Protein AF-A0A0X3NFC2-F1 (afdb_monomer)

Secondary structure (DSSP, 8-state):
--------------S--GGG--GGGT-TTTSTT---SHHHHHHHHHHHHHHHHHSS-TTTT-HHHHHHT--EE-TT--S-HHHHHHHHHHT-SSGGGSPPHHHHHHHHHHHTT----S--TT-PPPPPTTTSPPPEEHHHHHHH--

Mean predicted aligned error: 10.53 Å

Sequence (146 aa):
GPGNNVIFGSQSTPHTTLAYRAPEMVDLYTNGGQPIGPPVDIWALGCVVYGLCFFSLPFGANALAIQTGQFVIPDHSSYSPRLHKLIKFMLSVEALKRPDIFQVASLAFSLLGRPNPVLNVNASQLPSWQSLTEPLTESVLLRVTT

Structure (mmCIF, N/CA/C/O backbone):
data_AF-A0A0X3NFC2-F1
#
_entry.id   AF-A0A0X3NFC2-F1
#
loop_
_atom_site.group_PDB
_atom_site.id
_atom_site.type_symbol
_atom_site.label_atom_id
_atom_site.label_alt_id
_atom_site.label_comp_id
_atom_site.label_asym_id
_atom_site.label_entity_id
_atom_site.label_seq_id
_atom_site.pdbx_PDB_ins_code
_atom_site.Cartn_x
_atom_site.Cartn_y
_atom_site.Cartn_z
_atom_site.occupancy
_atom_site.B_iso_or_equiv
_atom_site.auth_seq_id
_atom_site.auth_comp_id
_atom_site.auth_asym_id
_atom_site.auth_atom_id
_atom_site.pdbx_PDB_model_num
ATOM 1 N N . GLY A 1 1 ? 26.927 -52.778 -2.602 1.00 34.78 1 GLY A N 1
ATOM 2 C CA . GLY A 1 1 ? 27.309 -51.423 -3.046 1.00 34.78 1 GLY A CA 1
ATOM 3 C C . GLY A 1 1 ? 26.095 -50.532 -2.910 1.00 34.78 1 GLY A C 1
ATOM 4 O O . GLY A 1 1 ? 25.036 -50.975 -3.339 1.00 34.78 1 GLY A O 1
ATOM 5 N N . PRO A 1 2 ? 26.181 -49.385 -2.225 1.00 37.03 2 PRO A N 1
ATOM 6 C CA . PRO A 1 2 ? 24.994 -48.658 -1.802 1.00 37.03 2 PRO A CA 1
ATOM 7 C C . PRO A 1 2 ? 24.483 -47.693 -2.880 1.00 37.03 2 PRO A C 1
ATOM 9 O O . PRO A 1 2 ? 25.269 -47.048 -3.560 1.00 37.03 2 PRO A O 1
ATOM 12 N N . GLY A 1 3 ? 23.154 -47.582 -2.947 1.00 43.00 3 GLY A N 1
ATOM 13 C CA . GLY A 1 3 ? 22.447 -46.305 -3.038 1.00 43.00 3 GLY A CA 1
ATOM 14 C C . GLY A 1 3 ? 22.418 -45.589 -4.386 1.00 43.00 3 GLY A C 1
ATOM 15 O O . GLY A 1 3 ? 23.301 -44.800 -4.685 1.00 43.00 3 GLY A O 1
ATOM 16 N N . ASN A 1 4 ? 21.305 -45.732 -5.108 1.00 39.84 4 ASN A N 1
ATOM 17 C CA . ASN A 1 4 ? 20.656 -44.567 -5.712 1.00 39.84 4 ASN A CA 1
ATOM 18 C C . ASN A 1 4 ? 19.155 -44.838 -5.892 1.00 39.84 4 ASN A C 1
ATOM 20 O O . ASN A 1 4 ? 18.649 -45.041 -6.992 1.00 39.84 4 ASN A O 1
ATOM 24 N N . ASN A 1 5 ? 18.434 -44.842 -4.766 1.00 36.47 5 ASN A N 1
ATOM 25 C CA . ASN A 1 5 ? 17.016 -44.506 -4.779 1.00 36.47 5 ASN A CA 1
ATOM 26 C C . ASN A 1 5 ? 16.928 -43.015 -5.099 1.00 36.47 5 ASN A C 1
ATOM 28 O O . ASN A 1 5 ? 17.031 -42.175 -4.206 1.00 36.47 5 ASN A O 1
ATOM 32 N N . VAL A 1 6 ? 16.750 -42.686 -6.377 1.00 42.88 6 VAL A N 1
ATOM 33 C CA . VAL A 1 6 ? 16.236 -41.374 -6.766 1.00 42.88 6 VAL A CA 1
ATOM 34 C C . VAL A 1 6 ? 14.770 -41.362 -6.346 1.00 42.88 6 VAL A C 1
ATOM 36 O O . VAL A 1 6 ? 13.871 -41.710 -7.107 1.00 42.88 6 VAL A O 1
ATOM 39 N N . ILE A 1 7 ? 14.534 -41.021 -5.078 1.00 43.47 7 ILE A N 1
ATOM 40 C CA . ILE A 1 7 ? 13.250 -40.489 -4.645 1.00 43.47 7 ILE A CA 1
ATOM 41 C C . ILE A 1 7 ? 13.099 -39.202 -5.454 1.00 43.47 7 ILE A C 1
ATOM 43 O O . ILE A 1 7 ? 13.754 -38.200 -5.162 1.00 43.47 7 ILE A O 1
ATOM 47 N N . PHE A 1 8 ? 12.282 -39.233 -6.507 1.00 40.81 8 PHE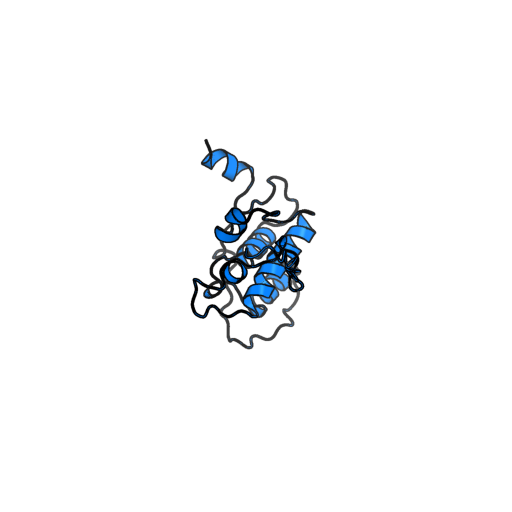 A N 1
ATOM 48 C CA . PHE A 1 8 ? 11.703 -38.015 -7.049 1.00 40.81 8 PHE A CA 1
ATOM 49 C C . PHE A 1 8 ? 10.893 -37.410 -5.910 1.00 40.81 8 PHE A C 1
ATOM 51 O O . PHE A 1 8 ? 9.751 -37.793 -5.669 1.00 40.81 8 PHE A O 1
ATOM 58 N N . GLY A 1 9 ? 11.534 -36.522 -5.151 1.00 35.09 9 GLY A N 1
ATOM 59 C CA . GLY A 1 9 ? 10.855 -35.647 -4.226 1.00 35.09 9 GLY A CA 1
ATOM 60 C C . GLY A 1 9 ? 9.874 -34.846 -5.057 1.00 35.09 9 GLY A C 1
ATOM 61 O O . GLY A 1 9 ? 10.249 -33.873 -5.708 1.00 35.09 9 GLY A O 1
ATOM 62 N N . SER A 1 10 ? 8.622 -35.288 -5.062 1.00 41.66 10 SER A N 1
ATOM 63 C CA . SER A 1 10 ? 7.477 -34.440 -5.313 1.00 41.66 10 SER A CA 1
ATOM 64 C C . SER A 1 10 ? 7.578 -33.289 -4.315 1.00 41.66 10 SER A C 1
ATOM 66 O O . SER A 1 10 ? 7.078 -33.385 -3.196 1.00 41.66 10 SER A O 1
ATOM 68 N N . GLN A 1 11 ? 8.291 -32.225 -4.688 1.00 41.00 11 GLN A N 1
ATOM 69 C CA . GLN A 1 11 ? 8.198 -30.934 -4.026 1.00 41.00 11 GLN A CA 1
ATOM 70 C C . GLN A 1 11 ? 6.793 -30.437 -4.346 1.00 41.00 11 GLN A C 1
ATOM 72 O O . GLN A 1 11 ? 6.552 -29.735 -5.325 1.00 41.00 11 GLN A O 1
ATOM 77 N N . SER A 1 12 ? 5.844 -30.914 -3.549 1.00 39.38 12 SER A N 1
ATOM 78 C CA . SER A 1 12 ? 4.515 -30.366 -3.402 1.00 39.38 12 SER A CA 1
ATOM 79 C C . SER A 1 12 ? 4.693 -28.894 -3.060 1.00 39.38 12 SER A C 1
ATOM 81 O O . SER A 1 12 ? 4.890 -28.553 -1.898 1.00 39.38 12 SER A O 1
ATOM 83 N N . THR A 1 13 ? 4.705 -28.017 -4.063 1.00 46.25 13 THR A N 1
ATOM 84 C CA . THR A 1 13 ? 4.655 -26.577 -3.832 1.00 46.25 13 THR A CA 1
ATOM 85 C C . THR A 1 13 ? 3.302 -26.304 -3.182 1.00 46.25 13 THR A C 1
ATOM 87 O O . THR A 1 13 ? 2.281 -26.485 -3.855 1.00 46.25 13 THR A O 1
ATOM 90 N N . PRO A 1 14 ? 3.233 -25.924 -1.896 1.00 44.25 14 PRO A N 1
ATOM 91 C CA . PRO A 1 14 ? 1.950 -25.712 -1.259 1.00 44.25 14 PR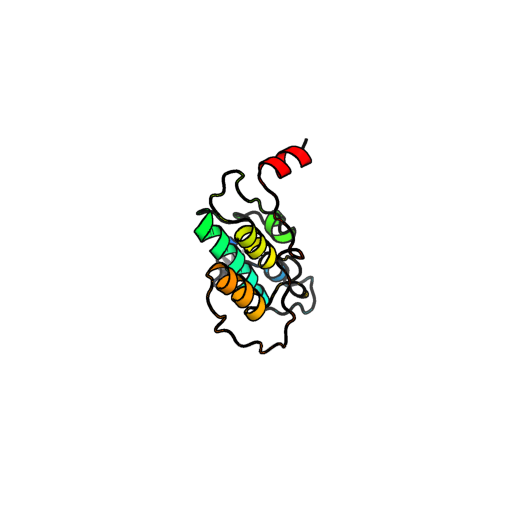O A CA 1
ATOM 92 C C . PRO A 1 14 ? 1.360 -24.413 -1.824 1.00 44.25 14 PRO A C 1
ATOM 94 O O . PRO A 1 14 ? 1.825 -23.314 -1.531 1.00 44.25 14 PRO A O 1
ATOM 97 N N . HIS A 1 15 ? 0.393 -24.573 -2.727 1.00 45.22 15 HIS A N 1
ATOM 98 C CA . HIS A 1 15 ? -0.753 -23.696 -2.999 1.00 45.22 15 HIS A CA 1
ATOM 99 C C . HIS A 1 15 ? -0.553 -22.170 -3.143 1.00 45.22 15 HIS A C 1
ATOM 101 O O . HIS A 1 15 ? -1.522 -21.432 -2.999 1.00 45.22 15 HIS A O 1
ATOM 107 N N . THR A 1 16 ? 0.634 -21.653 -3.472 1.00 41.44 16 THR A N 1
ATOM 108 C CA . THR A 1 16 ? 0.831 -20.202 -3.676 1.00 41.44 16 THR A CA 1
ATOM 109 C C . THR A 1 16 ? 1.699 -19.897 -4.893 1.00 41.44 16 THR A C 1
ATOM 111 O O . THR A 1 16 ? 2.810 -20.413 -5.028 1.00 41.44 16 THR A O 1
ATOM 114 N N . THR A 1 17 ? 1.204 -19.033 -5.782 1.00 53.44 17 THR A N 1
ATOM 115 C CA . THR A 1 17 ? 1.963 -18.504 -6.922 1.00 53.44 17 THR A CA 1
ATOM 116 C C . THR A 1 17 ? 3.091 -17.613 -6.398 1.00 53.44 17 THR A C 1
ATOM 118 O O . THR A 1 17 ? 2.830 -16.623 -5.716 1.00 53.44 17 THR A O 1
ATOM 121 N N . LEU A 1 18 ? 4.344 -17.962 -6.718 1.00 55.38 18 LEU A N 1
ATOM 122 C CA . LEU A 1 18 ? 5.576 -17.355 -6.182 1.00 55.38 18 LEU A CA 1
ATOM 123 C C . LEU A 1 18 ? 5.573 -15.811 -6.195 1.00 55.38 18 LEU A C 1
ATOM 125 O O . LEU A 1 18 ? 6.072 -15.187 -5.264 1.00 55.38 18 LEU A O 1
ATOM 129 N N . ALA A 1 19 ? 4.948 -15.210 -7.211 1.00 53.59 19 ALA A N 1
ATOM 130 C CA . ALA A 1 19 ? 4.858 -13.766 -7.427 1.00 53.59 19 ALA A CA 1
ATOM 131 C C . ALA A 1 19 ? 4.102 -12.966 -6.346 1.00 53.59 19 ALA A C 1
ATOM 133 O O . ALA A 1 19 ? 4.243 -11.747 -6.286 1.00 53.59 19 ALA A O 1
ATOM 134 N N . TYR A 1 20 ? 3.298 -13.620 -5.503 1.00 56.94 20 TYR A N 1
ATOM 135 C CA . TYR A 1 20 ? 2.508 -12.949 -4.460 1.00 56.94 20 TYR A CA 1
ATOM 136 C C . TYR A 1 20 ? 3.084 -13.137 -3.060 1.00 56.94 20 TYR A C 1
ATOM 138 O O . TYR A 1 20 ? 2.480 -12.687 -2.086 1.00 56.94 20 TYR A O 1
ATOM 146 N N . ARG A 1 21 ? 4.231 -13.816 -2.925 1.00 67.38 21 ARG A N 1
ATOM 147 C CA . ARG A 1 21 ? 4.781 -14.072 -1.600 1.00 67.38 21 ARG A CA 1
ATOM 148 C C . ARG A 1 21 ? 5.347 -12.793 -0.998 1.00 67.38 21 ARG A C 1
ATOM 150 O O . ARG A 1 21 ? 6.227 -12.160 -1.575 1.00 67.38 21 ARG A O 1
ATOM 157 N N . ALA A 1 22 ? 4.839 -12.444 0.176 1.00 59.94 22 ALA A N 1
ATOM 158 C CA . ALA A 1 22 ? 5.426 -11.422 1.019 1.00 59.94 22 ALA A CA 1
ATOM 159 C C . ALA A 1 22 ? 6.863 -11.820 1.435 1.00 59.94 22 ALA A C 1
ATOM 161 O O . ALA A 1 22 ? 7.151 -13.021 1.529 1.00 59.94 22 ALA A O 1
ATOM 162 N N . PRO A 1 23 ? 7.757 -10.847 1.692 1.00 63.22 23 PRO A N 1
ATOM 163 C CA . PRO A 1 23 ? 9.166 -11.095 2.019 1.00 63.22 23 PRO A CA 1
ATOM 164 C C . PRO A 1 23 ? 9.368 -12.080 3.178 1.00 63.22 23 PRO A C 1
ATOM 166 O O . PRO A 1 23 ? 10.240 -12.945 3.121 1.00 63.22 23 PRO A O 1
ATOM 169 N N . GLU A 1 24 ? 8.507 -12.012 4.194 1.00 65.06 24 GLU A N 1
ATOM 170 C CA . GLU A 1 24 ? 8.528 -12.884 5.369 1.00 65.06 24 GLU A CA 1
ATOM 171 C C . GLU A 1 24 ? 8.180 -14.357 5.073 1.00 65.06 24 GLU A C 1
ATOM 173 O O . GLU A 1 24 ? 8.530 -15.237 5.852 1.00 65.06 24 GLU A O 1
ATOM 178 N N . MET A 1 25 ? 7.539 -14.659 3.937 1.00 55.22 25 MET A N 1
ATOM 179 C CA . MET A 1 25 ? 7.231 -16.037 3.519 1.00 55.22 25 MET A CA 1
ATOM 180 C C . MET A 1 25 ? 8.348 -16.691 2.694 1.00 55.22 25 MET A C 1
ATOM 182 O O . MET A 1 25 ? 8.250 -17.873 2.356 1.00 55.22 25 MET A O 1
ATOM 186 N N . VAL A 1 26 ? 9.388 -15.937 2.328 1.00 53.78 26 VAL A N 1
ATOM 187 C CA . VAL A 1 26 ? 10.552 -16.450 1.586 1.00 53.78 26 VAL A CA 1
ATOM 188 C C . VAL A 1 26 ? 11.630 -16.975 2.543 1.00 53.78 26 VAL A C 1
ATOM 190 O O . VAL A 1 26 ? 12.443 -17.804 2.143 1.00 53.78 26 VAL A O 1
ATOM 193 N N . ASP A 1 27 ? 11.591 -16.580 3.820 1.00 50.75 27 ASP A N 1
ATOM 194 C CA . ASP A 1 27 ? 12.592 -16.945 4.822 1.00 50.75 27 ASP A CA 1
ATOM 195 C C . ASP A 1 27 ? 11.953 -17.450 6.128 1.00 50.75 27 ASP A C 1
ATOM 197 O O . ASP A 1 27 ? 11.856 -16.748 7.134 1.00 50.75 27 ASP A O 1
ATOM 201 N N . LEU A 1 28 ? 11.488 -18.702 6.087 1.00 48.47 28 LEU A N 1
ATOM 202 C CA . LEU A 1 28 ? 10.821 -19.374 7.210 1.00 48.47 28 LEU A CA 1
ATOM 203 C C . LEU A 1 28 ? 11.782 -19.789 8.342 1.00 48.47 28 LEU A C 1
ATOM 205 O O . LEU A 1 28 ? 11.314 -20.159 9.416 1.00 48.47 28 LEU A O 1
ATOM 209 N N . TYR A 1 29 ? 13.102 -19.755 8.117 1.00 45.19 29 TYR A N 1
ATOM 210 C CA . TYR A 1 29 ? 14.097 -20.285 9.060 1.00 45.19 29 TYR A CA 1
ATOM 211 C C . TYR A 1 29 ? 14.902 -19.207 9.796 1.00 45.19 29 TYR A C 1
ATOM 213 O O . TYR A 1 29 ? 15.415 -19.490 10.877 1.00 45.19 29 TYR A O 1
ATOM 221 N N . THR A 1 30 ? 14.982 -17.978 9.275 1.00 50.66 30 THR A N 1
ATOM 222 C CA . THR A 1 30 ? 15.887 -16.953 9.833 1.00 50.66 30 THR A CA 1
ATOM 223 C C . THR A 1 30 ? 15.184 -15.923 10.734 1.00 50.66 30 THR A C 1
ATOM 225 O O . THR A 1 30 ? 15.829 -15.327 11.592 1.00 50.66 30 THR A O 1
ATOM 228 N N . ASN A 1 31 ? 13.859 -15.741 10.632 1.00 46.19 31 ASN A N 1
ATOM 229 C CA . ASN A 1 31 ? 13.149 -14.631 11.294 1.00 46.19 31 ASN A CA 1
ATOM 230 C C . ASN A 1 31 ? 12.131 -15.088 12.351 1.00 46.19 31 ASN A C 1
ATOM 232 O O . ASN A 1 31 ? 10.920 -14.977 12.153 1.00 46.19 31 ASN A O 1
ATOM 236 N N . GLY A 1 32 ? 12.628 -15.588 13.487 1.00 42.88 32 GLY A N 1
ATOM 237 C CA . GLY A 1 32 ? 11.842 -16.080 14.626 1.00 42.88 32 GLY A CA 1
ATOM 238 C C . GLY A 1 32 ? 10.631 -15.218 15.023 1.00 42.88 32 GLY A C 1
ATOM 239 O O . GLY A 1 32 ? 10.752 -14.297 15.826 1.00 42.88 32 GLY A O 1
ATOM 240 N N . GLY A 1 33 ? 9.444 -15.577 14.521 1.00 46.62 33 GLY A N 1
ATOM 241 C CA . GLY A 1 33 ? 8.159 -15.108 15.048 1.00 46.62 33 GLY A CA 1
ATOM 242 C C . GLY A 1 33 ? 7.487 -13.927 14.338 1.00 46.62 33 GLY A C 1
ATOM 243 O O . GLY A 1 33 ? 6.593 -13.329 14.933 1.00 46.62 33 GLY A O 1
ATOM 244 N N . GLN A 1 34 ? 7.843 -13.576 13.094 1.00 51.59 34 GLN A N 1
ATOM 245 C CA . GLN A 1 34 ? 6.991 -12.655 12.321 1.00 51.59 34 GLN A CA 1
ATOM 246 C C . GLN A 1 34 ? 5.622 -13.317 12.053 1.00 51.59 34 GLN A C 1
ATOM 248 O O . GLN A 1 34 ? 5.588 -14.473 11.622 1.00 51.59 34 GLN A O 1
ATOM 253 N N . PRO A 1 35 ? 4.488 -12.642 12.326 1.00 47.66 35 PRO A N 1
ATOM 254 C CA . PRO A 1 35 ? 3.173 -13.257 12.199 1.00 47.66 35 PRO A CA 1
ATOM 255 C C . PRO A 1 35 ? 2.861 -13.569 10.731 1.00 47.66 35 PRO A C 1
ATOM 257 O O . PRO A 1 35 ? 2.585 -12.676 9.932 1.00 47.66 35 PRO A O 1
ATOM 260 N N . ILE A 1 36 ? 2.862 -14.857 10.388 1.00 55.62 36 ILE A N 1
ATOM 261 C CA . ILE A 1 36 ? 2.238 -15.374 9.167 1.00 55.62 36 ILE A CA 1
ATOM 262 C C . ILE A 1 36 ? 0.726 -15.164 9.351 1.00 55.62 36 ILE A C 1
ATOM 264 O O . ILE A 1 36 ? 0.112 -15.816 10.194 1.00 55.62 36 ILE A O 1
ATOM 268 N N . GLY A 1 37 ? 0.134 -14.189 8.656 1.00 69.88 37 GLY A N 1
ATOM 269 C CA . GLY A 1 37 ? -1.239 -13.753 8.932 1.00 69.88 37 GLY A CA 1
ATOM 270 C C . GLY A 1 37 ? -1.672 -12.519 8.127 1.00 69.88 37 GLY A C 1
ATOM 271 O O . GLY A 1 37 ? -1.154 -12.309 7.032 1.00 69.88 37 GLY A O 1
ATOM 272 N N . PRO A 1 38 ? -2.569 -11.664 8.659 1.00 79.31 38 PRO A N 1
ATOM 273 C CA . PRO A 1 38 ? -3.171 -10.539 7.929 1.00 79.31 38 PRO A CA 1
ATOM 274 C C . PRO A 1 38 ? -2.207 -9.601 7.173 1.00 79.31 38 PRO A C 1
ATOM 276 O O . PRO A 1 38 ? -2.580 -9.134 6.097 1.00 79.31 38 PRO A O 1
ATOM 279 N N . PRO A 1 39 ? -0.970 -9.322 7.644 1.00 86.00 39 PRO A N 1
ATOM 280 C CA . PRO A 1 39 ? -0.027 -8.505 6.881 1.00 86.00 39 PRO A CA 1
ATOM 281 C C . PRO A 1 39 ? 0.315 -9.098 5.509 1.00 86.00 39 PRO A C 1
ATOM 283 O O . PRO A 1 39 ? 0.489 -8.349 4.547 1.00 86.00 39 PRO A O 1
ATOM 286 N N . VAL A 1 40 ? 0.396 -10.425 5.379 1.00 88.19 40 VAL A N 1
ATOM 287 C CA . VAL A 1 40 ? 0.676 -11.096 4.099 1.00 88.19 40 VAL A CA 1
ATOM 288 C C . VAL A 1 40 ? -0.402 -10.767 3.066 1.00 88.19 40 VAL A C 1
ATOM 290 O O . VAL A 1 40 ? -0.082 -10.434 1.923 1.00 88.19 40 VAL A O 1
ATOM 293 N N . ASP A 1 41 ? -1.669 -10.791 3.479 1.00 91.06 41 ASP A N 1
ATOM 294 C CA . ASP A 1 41 ? -2.798 -10.477 2.603 1.00 91.06 41 ASP A CA 1
ATOM 295 C C . ASP A 1 41 ? -2.762 -9.017 2.145 1.00 91.06 41 ASP A C 1
ATOM 297 O O . ASP A 1 41 ? -3.091 -8.717 0.999 1.00 91.06 41 ASP A O 1
ATOM 301 N N . ILE A 1 42 ? -2.291 -8.103 3.000 1.00 95.94 42 ILE A N 1
ATOM 302 C CA . ILE A 1 42 ? -2.109 -6.691 2.641 1.00 95.94 42 ILE A CA 1
ATOM 303 C C . ILE A 1 42 ? -1.030 -6.524 1.567 1.00 95.94 42 ILE A C 1
ATOM 305 O O . ILE A 1 42 ? -1.215 -5.751 0.627 1.00 95.94 42 ILE A O 1
ATOM 309 N N . TRP A 1 43 ? 0.072 -7.273 1.653 1.00 94.50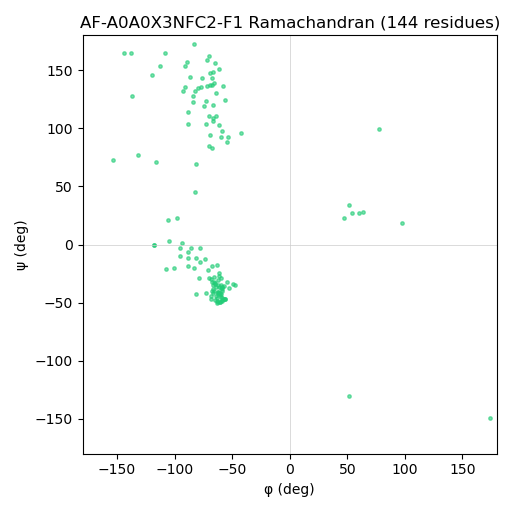 43 TRP A N 1
ATOM 310 C CA . TRP A 1 43 ? 1.090 -7.271 0.599 1.00 94.50 43 TRP A CA 1
ATOM 311 C C . TRP A 1 43 ? 0.523 -7.792 -0.722 1.00 94.50 43 TRP A C 1
ATOM 313 O O . TRP A 1 43 ? 0.661 -7.144 -1.762 1.00 94.50 43 TRP A O 1
ATOM 323 N N . ALA A 1 44 ? -0.171 -8.933 -0.678 1.00 93.38 44 ALA A N 1
ATOM 324 C CA . ALA A 1 44 ? -0.816 -9.505 -1.853 1.00 93.38 44 ALA A CA 1
ATOM 325 C C . ALA A 1 44 ? -1.846 -8.539 -2.462 1.00 93.38 44 ALA A C 1
ATOM 327 O O . ALA A 1 44 ? -1.879 -8.373 -3.681 1.00 93.38 44 ALA A O 1
ATOM 328 N N . LEU A 1 45 ? -2.625 -7.837 -1.633 1.00 96.12 45 LEU A N 1
ATOM 329 C CA . LEU A 1 45 ? -3.554 -6.794 -2.066 1.00 96.12 45 LEU A CA 1
ATOM 330 C C . LEU A 1 45 ? -2.824 -5.641 -2.766 1.00 96.12 45 LEU A C 1
ATOM 332 O O . LEU A 1 45 ? -3.277 -5.187 -3.815 1.00 96.12 45 LEU A O 1
ATOM 336 N N . GLY A 1 46 ? -1.667 -5.215 -2.251 1.00 97.06 46 GLY A N 1
ATOM 337 C CA . GLY A 1 46 ? -0.793 -4.250 -2.920 1.00 97.06 46 GLY A CA 1
ATOM 338 C C . GLY A 1 46 ? -0.383 -4.701 -4.323 1.00 97.06 46 GLY A C 1
ATOM 339 O O . GLY A 1 46 ? -0.521 -3.938 -5.282 1.00 97.06 46 GLY A O 1
ATOM 340 N N . CYS A 1 47 ? 0.035 -5.963 -4.466 1.00 95.69 47 CYS A N 1
ATOM 341 C CA . CYS A 1 47 ? 0.357 -6.557 -5.764 1.00 95.69 47 CYS A CA 1
ATOM 342 C C . CYS A 1 47 ? -0.856 -6.614 -6.702 1.00 95.69 47 CYS A C 1
ATOM 344 O O . CYS A 1 47 ? -0.721 -6.322 -7.889 1.00 95.69 47 CYS A O 1
ATOM 346 N N . VAL A 1 48 ? -2.041 -6.960 -6.189 1.00 96.19 48 VAL A N 1
ATOM 347 C CA . VAL A 1 48 ? -3.282 -7.010 -6.977 1.00 96.19 48 VAL A CA 1
ATOM 348 C C . VAL A 1 48 ? -3.675 -5.622 -7.468 1.00 96.19 48 VAL A C 1
ATOM 350 O O . VAL A 1 48 ? -3.940 -5.460 -8.654 1.00 96.19 48 VAL A O 1
ATOM 353 N N . VAL A 1 49 ? -3.678 -4.606 -6.601 1.00 97.06 49 VAL A N 1
ATOM 354 C CA . VAL A 1 49 ? -4.027 -3.231 -6.995 1.00 97.06 49 VAL A CA 1
ATOM 355 C C . VAL A 1 49 ? -3.039 -2.696 -8.031 1.00 97.06 49 VAL A C 1
ATOM 357 O O . VAL A 1 49 ? -3.470 -2.096 -9.016 1.00 97.06 49 VAL A O 1
ATOM 360 N N . TYR A 1 50 ? -1.739 -2.961 -7.867 1.00 96.94 50 TYR A N 1
ATOM 361 C CA . TYR A 1 50 ? -0.745 -2.640 -8.894 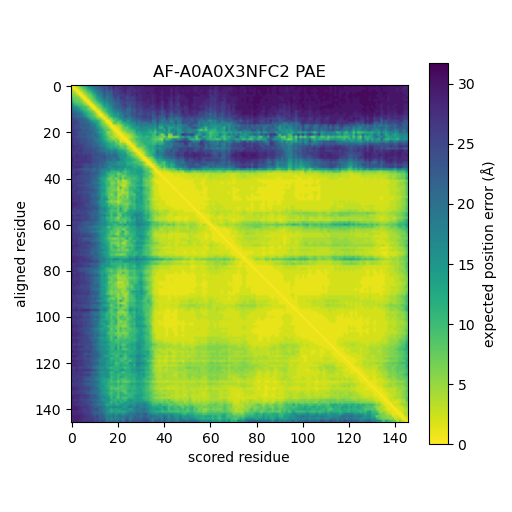1.00 96.94 50 TYR A CA 1
ATOM 362 C C . TYR A 1 50 ? -1.065 -3.349 -10.219 1.00 96.94 50 TYR A C 1
ATOM 364 O O . TYR A 1 50 ? -1.124 -2.700 -11.262 1.00 96.94 50 TYR A O 1
ATOM 372 N N . GLY A 1 51 ? -1.351 -4.654 -10.180 1.00 95.00 51 GLY A N 1
ATOM 373 C CA . GLY A 1 51 ? -1.700 -5.441 -11.364 1.00 95.00 51 GLY A CA 1
ATOM 374 C C . GLY A 1 51 ? -2.969 -4.969 -12.070 1.00 95.00 51 GLY A C 1
ATOM 375 O O . GLY A 1 51 ? -3.007 -4.951 -13.295 1.00 95.00 51 GLY A O 1
ATOM 376 N N . LEU A 1 52 ? -3.979 -4.510 -11.330 1.00 96.19 52 LEU A N 1
ATOM 377 C CA . LEU A 1 52 ? -5.187 -3.913 -11.907 1.00 96.19 52 LEU A CA 1
ATOM 378 C C . LEU A 1 52 ? -4.914 -2.564 -12.585 1.00 96.19 52 LEU A C 1
ATOM 380 O O . LEU A 1 52 ? -5.617 -2.206 -13.525 1.00 96.19 52 LEU A O 1
ATOM 384 N N . CYS A 1 53 ? -3.916 -1.813 -12.111 1.00 95.31 53 CYS A N 1
ATOM 385 C CA . CYS A 1 53 ? -3.547 -0.528 -12.700 1.00 95.31 53 CYS A CA 1
ATOM 386 C C . CYS A 1 53 ? -2.652 -0.694 -13.935 1.00 95.31 53 CYS A C 1
ATOM 388 O O . CYS A 1 53 ? -2.825 -0.001 -14.933 1.00 95.31 53 CYS A O 1
ATOM 390 N N . PHE A 1 54 ? -1.671 -1.592 -13.864 1.00 94.50 54 PHE A N 1
ATOM 391 C CA . PHE A 1 54 ? -0.561 -1.636 -14.820 1.00 94.50 54 PHE A CA 1
ATOM 392 C C . PHE A 1 54 ? -0.476 -2.935 -15.621 1.00 94.50 54 PHE A C 1
ATOM 394 O O . PHE A 1 54 ? 0.415 -3.071 -16.454 1.00 94.50 54 PHE A O 1
ATOM 401 N N . PHE A 1 55 ? -1.389 -3.884 -15.387 1.00 92.00 55 PHE A N 1
ATOM 402 C CA . PHE A 1 55 ? -1.433 -5.193 -16.053 1.00 92.00 55 PHE A CA 1
ATOM 403 C C . PHE A 1 55 ? -0.110 -5.973 -15.952 1.00 92.00 55 PHE A C 1
ATOM 405 O O . PHE A 1 55 ? 0.213 -6.808 -16.795 1.00 92.00 55 PHE A O 1
ATOM 412 N N . SER A 1 56 ? 0.657 -5.709 -14.894 1.00 89.56 56 SER A N 1
ATOM 413 C CA . SER A 1 56 ? 1.960 -6.304 -14.617 1.00 89.56 56 SER A CA 1
ATOM 414 C C . SER A 1 56 ? 2.134 -6.531 -13.114 1.00 89.56 56 SER A C 1
ATOM 416 O O . SER A 1 56 ? 1.364 -6.031 -12.295 1.00 89.56 56 SER A O 1
ATOM 418 N N . LEU A 1 57 ? 3.125 -7.334 -12.732 1.00 89.44 57 LEU A N 1
ATOM 419 C CA . LEU A 1 57 ? 3.453 -7.564 -11.326 1.00 89.44 57 LEU A CA 1
ATOM 420 C C . LEU A 1 57 ? 4.507 -6.547 -10.876 1.00 89.44 57 LEU A C 1
ATOM 422 O O . LEU A 1 57 ? 5.512 -6.413 -11.576 1.00 89.44 57 LEU A O 1
ATOM 426 N N . PRO A 1 58 ? 4.362 -5.916 -9.695 1.00 90.62 58 PRO A N 1
ATOM 427 C CA . PRO A 1 58 ? 5.295 -4.879 -9.244 1.00 90.62 58 PRO A CA 1
ATOM 428 C C . PRO A 1 58 ? 6.741 -5.378 -9.114 1.00 90.62 58 PRO A C 1
ATOM 430 O O . PRO A 1 58 ? 7.674 -4.604 -9.300 1.00 90.62 58 PRO A O 1
ATOM 433 N N . PHE A 1 59 ? 6.930 -6.673 -8.832 1.00 90.75 59 PHE A N 1
ATOM 434 C CA . PHE A 1 59 ? 8.248 -7.292 -8.637 1.00 90.75 59 PHE A CA 1
ATOM 435 C C . PHE A 1 59 ? 8.575 -8.400 -9.654 1.00 90.75 59 PHE A C 1
ATOM 437 O O . PHE A 1 59 ? 9.639 -9.018 -9.579 1.00 90.75 59 PHE A O 1
ATOM 444 N N . GLY A 1 60 ? 7.668 -8.704 -10.593 1.00 84.81 60 GLY A N 1
ATOM 445 C CA . GLY A 1 60 ? 7.803 -9.871 -11.474 1.00 84.81 60 GLY A CA 1
ATOM 446 C C . GLY A 1 60 ? 8.068 -11.170 -10.692 1.00 84.81 60 GLY A C 1
ATOM 447 O O . GLY A 1 60 ? 7.380 -11.467 -9.718 1.00 84.81 60 GLY A O 1
ATOM 448 N N . ALA A 1 61 ? 9.086 -11.930 -11.110 1.00 78.00 61 ALA A N 1
ATOM 449 C CA . ALA A 1 61 ? 9.610 -13.100 -10.391 1.00 78.00 61 ALA A CA 1
ATOM 450 C C . ALA A 1 61 ? 10.969 -12.821 -9.706 1.00 78.00 61 ALA A C 1
ATOM 452 O O . ALA A 1 61 ? 11.741 -13.744 -9.446 1.00 78.00 61 ALA A O 1
ATOM 453 N N . ASN A 1 62 ? 11.297 -11.548 -9.448 1.00 83.50 62 ASN A N 1
ATOM 454 C CA . ASN A 1 62 ? 12.587 -11.142 -8.895 1.00 83.50 62 ASN A CA 1
ATOM 455 C C . ASN A 1 62 ? 12.557 -11.152 -7.356 1.00 83.50 62 ASN A C 1
ATOM 457 O O . ASN A 1 62 ? 12.037 -10.234 -6.723 1.00 83.50 62 ASN A O 1
ATOM 461 N N . ALA A 1 63 ? 13.165 -12.177 -6.753 1.00 78.94 63 ALA A N 1
ATOM 462 C CA . ALA A 1 63 ? 13.225 -12.334 -5.299 1.00 78.94 63 ALA A CA 1
ATOM 463 C C . ALA A 1 63 ? 13.913 -11.157 -4.583 1.00 78.94 63 ALA A C 1
ATOM 465 O O . ALA A 1 63 ? 13.460 -10.753 -3.514 1.00 78.94 63 ALA A O 1
ATOM 466 N N . LEU A 1 64 ? 14.955 -10.566 -5.180 1.00 83.38 64 LEU A N 1
ATOM 467 C CA . LEU A 1 64 ? 15.653 -9.419 -4.594 1.00 83.38 64 LEU A CA 1
ATOM 468 C C . LEU A 1 64 ? 14.745 -8.184 -4.552 1.00 83.38 64 LEU A C 1
ATOM 470 O O . LEU A 1 64 ? 14.707 -7.492 -3.541 1.00 83.38 64 LEU A O 1
ATOM 474 N N . ALA A 1 65 ? 13.975 -7.936 -5.617 1.00 84.75 65 ALA A N 1
ATOM 475 C CA . ALA A 1 65 ? 13.024 -6.823 -5.671 1.00 84.75 65 ALA A CA 1
ATOM 476 C C . ALA A 1 65 ? 11.903 -6.965 -4.626 1.00 84.75 65 ALA A C 1
ATOM 478 O O . ALA A 1 65 ? 11.498 -5.977 -4.015 1.00 84.75 65 ALA A O 1
ATOM 479 N N . ILE A 1 66 ? 11.450 -8.199 -4.373 1.00 86.12 66 ILE A N 1
ATOM 480 C CA . ILE A 1 66 ? 10.502 -8.510 -3.292 1.00 86.12 66 ILE A CA 1
ATOM 481 C C . ILE A 1 66 ? 11.138 -8.195 -1.932 1.00 86.12 66 ILE A C 1
ATOM 483 O O . ILE A 1 66 ? 10.549 -7.462 -1.141 1.00 86.12 66 ILE A O 1
ATOM 487 N N . GLN A 1 67 ? 12.354 -8.690 -1.672 1.00 82.38 67 GLN A N 1
ATOM 488 C CA . GLN A 1 67 ? 13.054 -8.492 -0.396 1.00 82.38 67 GLN A CA 1
ATOM 489 C C . GLN A 1 67 ? 13.367 -7.021 -0.095 1.00 82.38 67 GLN A C 1
ATOM 491 O O . GLN A 1 67 ? 13.310 -6.611 1.061 1.00 82.38 67 GLN A O 1
ATOM 496 N N . THR A 1 68 ? 13.674 -6.215 -1.112 1.00 86.62 68 THR A N 1
ATOM 497 C CA . THR A 1 68 ? 13.936 -4.777 -0.947 1.00 86.62 68 THR A CA 1
ATOM 498 C C . THR A 1 68 ? 12.672 -3.919 -1.038 1.00 86.62 68 THR A C 1
ATOM 500 O O . THR A 1 68 ? 12.713 -2.728 -0.721 1.00 86.62 68 THR A O 1
ATOM 503 N N . GLY A 1 69 ? 11.541 -4.487 -1.476 1.00 88.12 69 GLY A N 1
ATOM 504 C CA . GLY A 1 69 ? 10.299 -3.754 -1.739 1.00 88.12 69 GLY A CA 1
ATOM 505 C C . GLY A 1 69 ? 10.452 -2.673 -2.810 1.00 88.12 69 GLY A C 1
ATOM 506 O O . GLY A 1 69 ? 9.744 -1.655 -2.781 1.00 88.12 69 GLY A O 1
ATOM 507 N N . GLN A 1 70 ? 11.401 -2.864 -3.728 1.00 88.69 70 GLN A N 1
ATOM 508 C CA . GLN A 1 70 ? 11.649 -1.956 -4.838 1.00 88.69 70 GLN A CA 1
ATOM 509 C C . GLN A 1 70 ? 10.778 -2.335 -6.033 1.00 88.69 70 GLN A C 1
ATOM 511 O O . GLN A 1 70 ? 10.948 -3.384 -6.644 1.00 88.69 70 GLN A O 1
ATOM 516 N N . PHE A 1 71 ? 9.856 -1.439 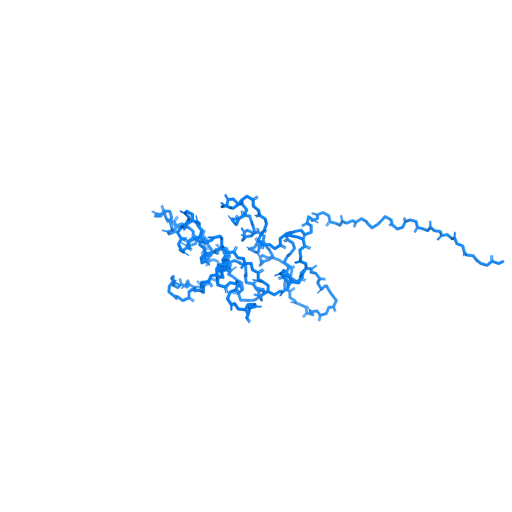-6.367 1.00 93.12 71 PHE A N 1
ATOM 517 C CA . PHE A 1 71 ? 9.053 -1.464 -7.583 1.00 93.12 71 PHE A CA 1
ATOM 518 C C . PHE A 1 71 ? 8.978 -0.042 -8.142 1.00 93.12 71 PHE A C 1
ATOM 520 O O . PHE A 1 71 ? 9.266 0.925 -7.428 1.00 93.12 71 PHE A O 1
ATOM 527 N N . VAL A 1 72 ? 8.563 0.080 -9.400 1.00 94.19 72 VAL A N 1
ATOM 528 C CA . VAL A 1 72 ? 8.422 1.368 -10.085 1.00 94.19 72 VAL A CA 1
ATOM 529 C C . VAL A 1 72 ? 6.989 1.610 -10.538 1.00 94.19 72 VAL A C 1
ATOM 531 O O . VAL A 1 72 ? 6.267 0.682 -10.911 1.00 94.19 72 VAL A O 1
ATOM 534 N N . ILE A 1 73 ? 6.579 2.873 -10.502 1.00 95.44 73 ILE A N 1
ATOM 535 C CA . ILE A 1 73 ? 5.384 3.368 -11.181 1.00 95.44 73 ILE A CA 1
ATOM 536 C C . ILE A 1 73 ? 5.797 3.881 -12.570 1.00 95.44 73 ILE A C 1
ATOM 538 O O . ILE A 1 73 ? 6.750 4.661 -12.648 1.00 95.44 73 ILE A O 1
ATOM 542 N N . PRO A 1 74 ? 5.092 3.496 -13.649 1.00 93.38 74 PRO A N 1
ATOM 543 C CA . PRO A 1 74 ? 5.350 4.037 -14.981 1.00 93.38 74 PRO A CA 1
ATOM 544 C C . PRO A 1 74 ? 5.208 5.562 -15.018 1.00 93.38 74 PRO A C 1
ATOM 546 O O . PRO A 1 74 ? 4.235 6.100 -14.480 1.00 93.38 74 PRO A O 1
ATOM 549 N N . ASP A 1 75 ? 6.128 6.265 -15.687 1.00 88.12 75 ASP A N 1
ATOM 550 C CA . ASP A 1 75 ? 6.149 7.742 -15.694 1.00 88.12 75 ASP A CA 1
ATOM 551 C C . ASP A 1 75 ? 4.874 8.356 -16.303 1.00 88.12 75 ASP A C 1
ATOM 553 O O . ASP A 1 75 ? 4.462 9.461 -15.952 1.00 88.12 75 ASP A O 1
ATOM 557 N N . HIS A 1 76 ? 4.215 7.621 -17.200 1.00 88.12 76 HIS A N 1
ATOM 558 C CA . HIS A 1 76 ? 2.989 8.037 -17.887 1.00 88.12 76 HIS A CA 1
ATOM 559 C C . HIS A 1 76 ? 1.721 7.476 -17.230 1.00 88.12 76 HIS A C 1
ATOM 561 O O . HIS A 1 76 ? 0.690 7.321 -17.887 1.00 88.12 76 HIS A O 1
ATOM 567 N N . SER A 1 77 ? 1.787 7.123 -15.942 1.00 93.56 77 SER A N 1
ATOM 568 C CA . SER A 1 77 ? 0.637 6.591 -15.218 1.00 93.56 77 SER A CA 1
ATOM 569 C C . SER A 1 77 ? -0.552 7.555 -15.271 1.00 93.56 77 SER A C 1
ATOM 571 O O . SER A 1 77 ? -0.461 8.703 -14.847 1.00 93.56 77 SER A O 1
ATOM 573 N N . SER A 1 78 ? -1.703 7.067 -15.740 1.00 94.50 78 SER A N 1
ATOM 574 C CA . SER A 1 78 ? -2.962 7.829 -15.737 1.00 94.50 78 SER A CA 1
ATOM 575 C C . SER A 1 78 ? -3.645 7.867 -14.362 1.00 94.50 78 SER A C 1
ATOM 577 O O . SER A 1 78 ? -4.697 8.484 -14.207 1.00 94.50 78 SER A O 1
ATOM 579 N N . TYR A 1 79 ? -3.078 7.185 -13.362 1.00 96.50 79 TYR A N 1
ATOM 580 C CA . TYR A 1 79 ? -3.64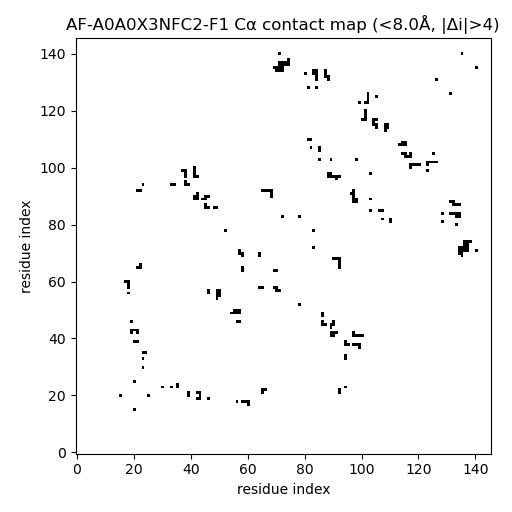2 7.093 -12.019 1.00 96.50 79 TYR A CA 1
ATOM 581 C C . TYR A 1 79 ? -3.127 8.205 -11.104 1.00 96.50 79 TYR A C 1
ATOM 583 O O . TYR A 1 79 ? -2.029 8.726 -11.275 1.00 96.50 79 TYR A O 1
ATOM 591 N N . SER A 1 80 ? -3.928 8.559 -10.096 1.00 96.00 80 SER A N 1
ATOM 592 C CA . SER A 1 80 ? -3.577 9.644 -9.175 1.00 96.00 80 SER A CA 1
ATOM 593 C C . SER A 1 80 ? -2.353 9.311 -8.301 1.00 96.00 80 SER A C 1
ATOM 595 O O . SER A 1 80 ? -2.229 8.164 -7.856 1.00 96.00 80 SER A O 1
ATOM 597 N N . PRO A 1 81 ? -1.541 10.316 -7.910 1.00 95.75 81 PRO A N 1
ATOM 598 C CA . PRO A 1 81 ? -0.428 10.120 -6.975 1.00 95.75 81 PRO A CA 1
ATOM 599 C C . PRO A 1 81 ? -0.855 9.477 -5.651 1.00 95.75 81 PRO A C 1
ATOM 601 O O . PRO A 1 81 ? -0.130 8.683 -5.059 1.00 95.75 81 PRO A O 1
ATOM 604 N N . ARG A 1 82 ? -2.079 9.758 -5.182 1.00 97.19 82 ARG A N 1
ATOM 605 C CA . ARG A 1 82 ? -2.602 9.134 -3.960 1.00 97.19 82 ARG A CA 1
ATOM 606 C C . ARG A 1 82 ? -2.836 7.629 -4.121 1.00 97.19 82 ARG A C 1
ATOM 608 O O . ARG A 1 82 ? -2.604 6.888 -3.171 1.00 97.19 82 ARG A O 1
ATOM 615 N N . LEU A 1 83 ? -3.246 7.158 -5.303 1.00 97.69 83 LEU A N 1
ATOM 616 C CA . LEU A 1 83 ? -3.347 5.718 -5.562 1.00 97.69 83 LEU A CA 1
ATOM 617 C C . LEU A 1 83 ? -1.959 5.068 -5.586 1.00 97.69 83 LEU A C 1
ATOM 619 O O . LEU A 1 83 ? -1.777 4.001 -5.007 1.00 97.69 83 LEU A O 1
ATOM 623 N N . HIS A 1 84 ? -0.964 5.735 -6.175 1.00 97.44 84 HIS A N 1
ATOM 624 C CA . HIS A 1 84 ? 0.425 5.262 -6.158 1.00 97.44 84 HIS A CA 1
ATOM 625 C C . HIS A 1 84 ? 0.966 5.131 -4.730 1.00 97.44 84 HIS A C 1
ATOM 627 O O . HIS A 1 84 ? 1.531 4.095 -4.375 1.00 97.44 84 HIS A O 1
ATOM 633 N N . LYS A 1 85 ? 0.714 6.132 -3.878 1.00 97.56 85 LYS A N 1
ATOM 634 C CA . LYS A 1 85 ? 1.032 6.078 -2.442 1.00 97.56 85 LYS A CA 1
ATOM 635 C C . LYS A 1 85 ? 0.333 4.937 -1.726 1.00 97.56 85 LYS A C 1
ATOM 637 O O . LYS A 1 85 ? 0.958 4.271 -0.911 1.00 97.56 85 LYS A O 1
ATOM 642 N N . LEU A 1 86 ? -0.945 4.699 -2.018 1.00 98.12 86 LEU A N 1
ATOM 643 C CA . LEU A 1 86 ? -1.698 3.605 -1.408 1.00 98.12 86 LEU A CA 1
ATOM 644 C C . LEU A 1 86 ? -1.094 2.238 -1.767 1.00 98.12 86 LEU A C 1
ATOM 646 O O . LEU A 1 86 ? -0.947 1.388 -0.892 1.00 98.12 86 LEU A O 1
ATOM 650 N N . ILE A 1 87 ? -0.675 2.050 -3.023 1.00 97.81 87 ILE A N 1
ATOM 651 C CA . ILE A 1 87 ? 0.057 0.848 -3.444 1.00 97.81 87 ILE A CA 1
ATOM 652 C C . ILE A 1 87 ? 1.368 0.721 -2.656 1.00 97.81 87 ILE A C 1
ATOM 654 O O . ILE A 1 87 ? 1.626 -0.327 -2.065 1.00 97.81 87 ILE A O 1
ATOM 658 N N . LYS A 1 88 ? 2.172 1.793 -2.580 1.00 97.00 88 LYS A N 1
ATOM 659 C CA . LYS A 1 88 ? 3.434 1.793 -1.818 1.00 97.00 88 LYS A CA 1
ATOM 660 C C . LYS A 1 88 ? 3.223 1.498 -0.334 1.00 97.00 88 LYS A C 1
ATOM 662 O O . LYS A 1 88 ? 4.032 0.797 0.263 1.00 97.00 88 LYS A O 1
ATOM 667 N N . PHE A 1 89 ? 2.137 2.005 0.240 1.00 97.06 89 PHE A N 1
ATOM 668 C CA . PHE A 1 89 ? 1.792 1.815 1.641 1.00 97.06 89 PHE A CA 1
ATOM 669 C C . PHE A 1 89 ? 1.523 0.339 1.960 1.00 97.06 89 PHE A C 1
ATOM 671 O O . PHE A 1 89 ? 2.071 -0.186 2.928 1.00 97.06 89 PHE A O 1
ATOM 678 N N . MET A 1 90 ? 0.769 -0.359 1.104 1.00 97.50 90 MET A N 1
ATOM 679 C CA . MET A 1 90 ? 0.546 -1.807 1.226 1.00 97.50 90 MET A CA 1
ATOM 680 C C . MET A 1 90 ? 1.824 -2.626 0.995 1.00 97.50 90 MET A C 1
ATOM 682 O O . MET A 1 90 ? 2.073 -3.598 1.706 1.00 97.50 90 MET A O 1
ATOM 686 N N . LEU A 1 91 ? 2.669 -2.207 0.047 1.00 95.81 91 LEU A N 1
ATOM 687 C CA . LEU A 1 91 ? 3.943 -2.852 -0.296 1.00 95.81 91 LEU A CA 1
ATOM 688 C C . LEU A 1 91 ? 5.094 -2.442 0.645 1.00 95.81 91 LEU A C 1
ATOM 690 O O . LEU A 1 91 ? 6.212 -2.145 0.214 1.00 95.81 91 LEU A O 1
ATOM 694 N N . SER A 1 92 ? 4.812 -2.430 1.949 1.00 93.75 92 SER A N 1
ATOM 695 C CA . SER A 1 92 ? 5.804 -2.223 3.007 1.00 93.75 92 SER A CA 1
ATOM 696 C C . SER A 1 92 ? 6.497 -3.545 3.349 1.00 93.75 92 SER A C 1
ATOM 698 O O . SER A 1 92 ? 5.833 -4.520 3.713 1.00 93.75 92 SER A O 1
ATOM 700 N N . VAL A 1 93 ? 7.830 -3.577 3.231 1.00 90.75 93 VAL A N 1
ATOM 701 C CA . VAL A 1 93 ? 8.650 -4.787 3.450 1.00 90.75 93 VAL A CA 1
ATOM 702 C C . VAL A 1 93 ? 8.517 -5.290 4.883 1.00 90.75 93 VAL A C 1
ATOM 704 O O . VAL A 1 93 ? 8.222 -6.459 5.104 1.00 90.75 93 VAL A O 1
ATOM 707 N N . GLU A 1 94 ? 8.683 -4.398 5.859 1.00 87.62 94 GLU A N 1
ATOM 708 C CA . GLU A 1 94 ? 8.553 -4.736 7.274 1.00 87.62 94 GLU A CA 1
ATOM 709 C C . GLU A 1 94 ? 7.086 -5.024 7.626 1.00 87.62 94 GLU A C 1
ATOM 711 O O . GLU A 1 94 ? 6.264 -4.107 7.669 1.00 87.62 94 GLU A O 1
ATOM 716 N N . ALA A 1 95 ? 6.758 -6.287 7.916 1.00 87.31 95 ALA A N 1
ATOM 717 C CA . ALA A 1 95 ? 5.386 -6.723 8.193 1.00 87.31 95 ALA A CA 1
ATOM 718 C C . ALA A 1 95 ? 4.734 -5.967 9.367 1.00 87.31 95 ALA A C 1
ATOM 720 O O . ALA A 1 95 ? 3.554 -5.641 9.299 1.00 87.31 95 ALA A O 1
ATOM 721 N N . LEU A 1 96 ? 5.505 -5.613 10.404 1.00 86.38 96 LEU A N 1
ATOM 722 C CA . LEU A 1 96 ? 5.016 -4.841 11.558 1.00 86.38 96 LEU A CA 1
ATOM 723 C C . LEU A 1 96 ? 4.704 -3.370 11.243 1.00 86.38 96 LEU A C 1
ATOM 725 O O . LEU A 1 96 ? 3.953 -2.736 11.978 1.00 86.38 96 LEU A O 1
ATOM 729 N N . LYS A 1 97 ? 5.294 -2.813 10.179 1.00 89.88 97 LYS A N 1
ATOM 730 C CA . LYS A 1 97 ? 5.011 -1.445 9.710 1.00 89.88 97 LYS A CA 1
ATOM 731 C C . LYS A 1 97 ? 3.958 -1.422 8.604 1.00 89.88 97 LYS A C 1
ATOM 733 O O . LYS A 1 97 ? 3.509 -0.345 8.214 1.00 89.88 97 LYS A O 1
ATOM 738 N N . ARG A 1 98 ? 3.599 -2.592 8.069 1.00 94.25 98 ARG A N 1
ATOM 739 C CA . ARG A 1 98 ? 2.604 -2.737 7.011 1.00 94.25 98 ARG A CA 1
ATOM 740 C C . ARG A 1 98 ? 1.226 -2.366 7.569 1.00 94.25 98 ARG A C 1
ATOM 742 O O . ARG A 1 98 ? 0.918 -2.745 8.699 1.00 94.25 98 ARG A O 1
ATOM 749 N N . PRO A 1 99 ? 0.403 -1.617 6.817 1.00 96.44 99 PRO A N 1
ATOM 750 C CA . PRO A 1 99 ? -0.905 -1.221 7.306 1.00 96.44 99 PRO A CA 1
ATOM 751 C C . PRO A 1 99 ? -1.822 -2.411 7.516 1.00 96.44 99 PRO A C 1
ATOM 753 O O . PRO A 1 99 ? -1.695 -3.431 6.842 1.00 96.44 99 PRO A O 1
ATOM 756 N N . ASP A 1 100 ? -2.803 -2.239 8.390 1.00 95.56 100 ASP A N 1
ATOM 757 C CA . ASP A 1 100 ? -3.918 -3.168 8.469 1.00 95.56 100 ASP A CA 1
ATOM 758 C C . ASP A 1 100 ? -5.009 -2.857 7.429 1.00 95.56 100 ASP A C 1
ATOM 760 O O . ASP A 1 100 ? -4.999 -1.837 6.727 1.00 95.56 100 ASP A O 1
ATOM 764 N N . ILE A 1 101 ? -5.991 -3.756 7.335 1.00 96.25 101 ILE A N 1
ATOM 765 C CA . ILE A 1 101 ? -7.099 -3.614 6.387 1.00 96.25 101 ILE A CA 1
ATOM 766 C C . ILE A 1 101 ? -7.950 -2.368 6.656 1.00 96.25 101 ILE A C 1
ATOM 768 O O . ILE A 1 101 ? -8.480 -1.782 5.714 1.00 96.25 101 ILE A O 1
ATOM 772 N N . PHE A 1 102 ? -8.069 -1.927 7.912 1.00 96.94 102 PHE A N 1
ATOM 773 C CA . PHE A 1 102 ? -8.843 -0.739 8.256 1.00 96.94 102 PHE A CA 1
ATOM 774 C C . PHE A 1 102 ? -8.178 0.533 7.715 1.00 96.94 102 PHE A C 1
ATOM 776 O O . PHE A 1 102 ? -8.857 1.378 7.121 1.00 96.94 102 PHE A O 1
ATOM 783 N N . GLN A 1 103 ? -6.859 0.662 7.867 1.00 97.56 103 GLN A N 1
ATOM 784 C CA . GLN A 1 103 ? -6.079 1.774 7.326 1.00 97.56 103 GLN A CA 1
ATOM 785 C C . GLN A 1 103 ? -6.126 1.790 5.793 1.00 97.56 103 GLN A C 1
ATOM 787 O O . GLN A 1 103 ? -6.389 2.839 5.200 1.00 97.56 103 GLN A O 1
ATOM 792 N N . VAL A 1 104 ? -5.939 0.630 5.148 1.00 97.88 104 VAL A N 1
ATOM 793 C CA . VAL A 1 104 ? -6.029 0.503 3.683 1.00 97.88 104 VAL A CA 1
ATOM 794 C C . VAL A 1 104 ? -7.421 0.884 3.184 1.00 97.88 104 VAL A C 1
ATOM 796 O O . VAL A 1 104 ? -7.539 1.717 2.284 1.00 97.88 104 VAL A O 1
ATOM 799 N N . ALA A 1 105 ? -8.478 0.329 3.782 1.00 97.56 105 ALA A N 1
ATOM 800 C CA . ALA A 1 105 ? -9.854 0.614 3.390 1.00 97.56 105 ALA A CA 1
ATOM 801 C C . ALA A 1 105 ? -10.206 2.092 3.603 1.00 97.56 105 ALA A C 1
ATOM 803 O O . ALA A 1 105 ? -10.781 2.715 2.715 1.00 97.56 105 ALA A O 1
ATOM 804 N N . SER A 1 106 ? -9.795 2.695 4.720 1.00 97.62 106 SER A N 1
ATOM 805 C CA . SER A 1 106 ? -10.034 4.120 4.983 1.00 97.62 106 SER A CA 1
ATOM 806 C C . SER A 1 106 ? -9.476 5.007 3.871 1.00 97.62 106 SER A C 1
ATOM 808 O O . SER A 1 106 ? -10.182 5.870 3.345 1.00 97.62 106 SER A O 1
ATOM 810 N N . LEU A 1 107 ? -8.232 4.759 3.456 1.00 97.81 107 LEU A N 1
ATOM 811 C CA . LEU A 1 107 ? -7.607 5.501 2.366 1.00 97.81 107 LEU A CA 1
ATOM 812 C C . LEU A 1 107 ? -8.272 5.195 1.018 1.00 97.81 107 LEU A C 1
ATOM 814 O O . LEU A 1 107 ? -8.628 6.128 0.300 1.00 97.81 107 LEU A O 1
ATOM 818 N N . ALA A 1 108 ? -8.511 3.922 0.694 1.00 97.44 108 ALA A N 1
ATOM 819 C CA . ALA A 1 108 ? -9.136 3.509 -0.562 1.00 97.44 108 ALA A CA 1
ATOM 820 C C . ALA A 1 108 ? -10.538 4.114 -0.749 1.00 97.44 108 ALA A C 1
ATOM 822 O O . ALA A 1 108 ? -10.828 4.711 -1.785 1.00 97.44 108 ALA A O 1
ATOM 823 N N . PHE A 1 109 ? -11.399 4.027 0.266 1.00 97.44 109 PHE A N 1
ATOM 824 C CA . PHE A 1 109 ? -12.747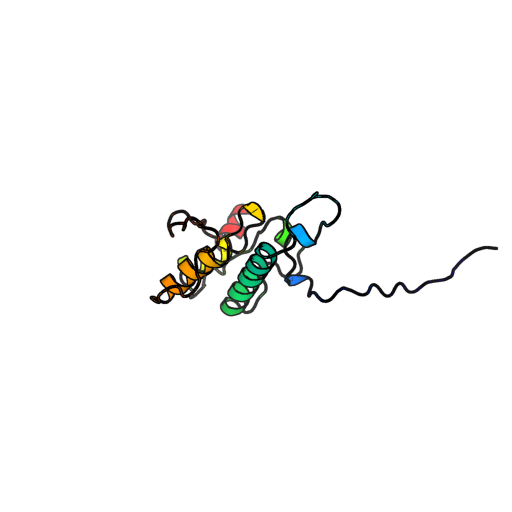 4.589 0.214 1.00 97.44 109 PHE A CA 1
ATOM 825 C C . PHE A 1 109 ? -12.726 6.122 0.163 1.00 97.44 109 PHE A C 1
ATOM 827 O O . PHE A 1 109 ? -13.540 6.712 -0.549 1.00 97.44 109 PHE A O 1
ATOM 834 N N . SER A 1 110 ? -11.742 6.773 0.800 1.00 96.75 110 SER A N 1
ATOM 835 C CA . SER A 1 110 ? -11.567 8.226 0.678 1.00 96.75 110 SER A CA 1
ATOM 836 C C . SER A 1 110 ? -11.207 8.672 -0.747 1.00 96.75 110 SER A C 1
ATOM 838 O O . SER A 1 110 ? -11.666 9.728 -1.178 1.00 96.75 110 SER A O 1
ATOM 840 N N . LEU A 1 111 ? -10.463 7.862 -1.517 1.00 95.81 111 LEU A N 1
ATOM 841 C CA . LEU A 1 111 ? -10.198 8.133 -2.940 1.00 95.81 111 LEU A CA 1
ATOM 842 C C . LEU A 1 111 ? -11.469 8.069 -3.787 1.00 95.81 111 LEU A C 1
ATOM 844 O O . LEU A 1 111 ? -11.592 8.797 -4.767 1.00 95.81 111 LEU A O 1
ATOM 848 N N . LEU A 1 112 ? -12.412 7.214 -3.394 1.00 95.00 112 LEU A N 1
ATOM 849 C CA . LEU A 1 112 ? -13.701 7.050 -4.059 1.00 95.00 112 LEU A CA 1
ATOM 850 C C . LEU A 1 112 ? -14.761 8.051 -3.571 1.00 95.00 112 LEU A C 1
ATOM 852 O O . LEU A 1 112 ? -15.884 8.022 -4.070 1.00 95.00 112 LEU A O 1
ATOM 856 N N . GLY A 1 113 ? -14.442 8.892 -2.580 1.00 95.88 113 GLY A N 1
ATOM 857 C CA . GLY A 1 113 ? -15.410 9.782 -1.932 1.00 95.88 113 GLY A CA 1
ATOM 858 C C . GLY A 1 113 ? -16.522 9.030 -1.191 1.00 95.88 113 GLY A C 1
ATOM 859 O O . GLY A 1 113 ? -17.640 9.529 -1.089 1.00 95.88 113 GLY A O 1
ATOM 860 N N . ARG A 1 114 ? -16.246 7.809 -0.716 1.00 96.19 114 ARG A N 1
ATOM 861 C CA . ARG A 1 114 ? -17.215 6.925 -0.052 1.00 96.19 114 ARG A CA 1
ATOM 862 C C . ARG A 1 114 ? -16.869 6.731 1.430 1.00 96.19 114 ARG A C 1
ATOM 864 O O . ARG A 1 114 ? -15.698 6.827 1.795 1.00 96.19 114 ARG A O 1
ATOM 871 N N . PRO A 1 115 ? -17.859 6.431 2.291 1.00 95.06 115 PRO A N 1
ATOM 872 C CA . PRO A 1 115 ? -17.588 6.067 3.679 1.00 95.06 115 PRO A CA 1
ATOM 873 C C . PRO A 1 115 ? -16.868 4.716 3.751 1.00 95.06 115 PRO A C 1
ATOM 875 O O . PRO A 1 115 ? -17.178 3.811 2.977 1.00 95.06 115 PRO A O 1
ATOM 878 N N . ASN A 1 116 ? -15.932 4.570 4.692 1.00 96.00 116 ASN A N 1
ATOM 879 C CA . ASN A 1 116 ? -15.266 3.294 4.950 1.00 96.00 116 ASN A CA 1
ATOM 880 C C . ASN A 1 116 ? -16.227 2.334 5.688 1.00 96.00 116 ASN A C 1
ATOM 882 O O . ASN A 1 116 ? -16.649 2.666 6.796 1.00 96.00 116 ASN A O 1
ATOM 886 N N . PRO A 1 117 ? -16.567 1.158 5.124 1.00 95.12 117 PRO A N 1
ATOM 887 C CA . PRO A 1 117 ? -17.433 0.179 5.781 1.00 95.12 117 PRO A CA 1
ATOM 888 C C . PRO A 1 117 ? -16.693 -0.709 6.795 1.00 95.12 117 PRO A C 1
ATOM 890 O O . PRO A 1 117 ? -17.332 -1.455 7.533 1.00 95.12 117 PRO A O 1
ATOM 893 N N . VAL A 1 118 ? -15.357 -0.684 6.812 1.00 94.88 118 VAL A N 1
ATOM 894 C CA . VAL A 1 118 ? -14.538 -1.546 7.671 1.00 94.88 118 VAL A CA 1
ATOM 895 C C . VAL A 1 118 ? -14.435 -0.943 9.070 1.00 94.88 118 VAL A C 1
ATOM 897 O O . VAL A 1 118 ? -14.116 0.234 9.227 1.00 94.88 118 VAL A O 1
ATOM 900 N N . LEU A 1 119 ? -14.672 -1.762 10.096 1.00 93.69 119 LEU A N 1
ATOM 901 C CA . LEU A 1 119 ? -14.551 -1.360 11.497 1.00 93.69 119 LEU A CA 1
ATOM 902 C C . LEU A 1 119 ? -13.084 -1.277 11.934 1.00 93.69 119 LEU A C 1
ATOM 904 O O . LEU A 1 119 ? -12.266 -2.119 11.562 1.00 93.69 119 LEU A O 1
ATOM 908 N N . ASN A 1 120 ? -12.767 -0.303 12.790 1.00 94.62 120 ASN A N 1
ATOM 909 C CA . ASN A 1 120 ? -11.431 -0.163 13.368 1.00 94.62 120 ASN A CA 1
ATOM 910 C C . ASN A 1 120 ? -11.227 -1.097 14.571 1.00 94.62 120 ASN A C 1
ATOM 912 O O . ASN A 1 120 ? -11.165 -0.649 15.715 1.00 94.62 120 ASN A O 1
ATOM 916 N N . VAL A 1 121 ? -11.152 -2.404 14.317 1.00 92.81 121 VAL A N 1
ATOM 917 C CA . VAL A 1 121 ? -11.020 -3.428 15.372 1.00 92.81 121 VAL A CA 1
ATOM 918 C C . VAL A 1 121 ? -9.696 -3.343 16.138 1.00 92.81 121 VAL A C 1
ATOM 920 O O . VAL A 1 121 ? -9.652 -3.681 17.316 1.00 92.81 121 VAL A O 1
ATOM 923 N N . ASN A 1 122 ? -8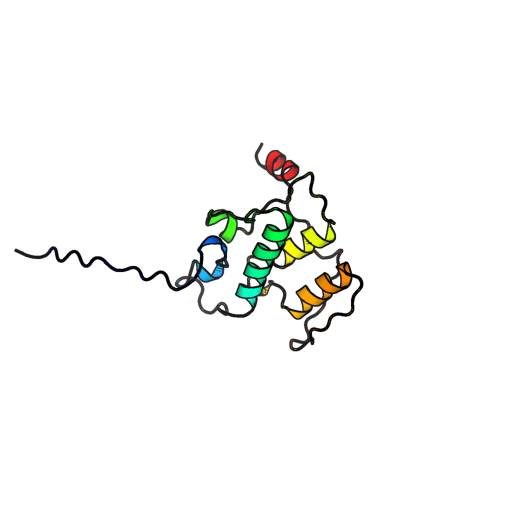.640 -2.846 15.491 1.00 89.25 122 ASN A N 1
ATOM 924 C CA . ASN A 1 122 ? -7.300 -2.729 16.072 1.00 89.25 122 ASN A CA 1
ATOM 925 C C . ASN A 1 122 ? -7.033 -1.355 16.711 1.00 89.25 122 ASN A C 1
ATOM 927 O O . ASN A 1 122 ? -5.925 -1.113 17.183 1.00 89.25 122 ASN A O 1
ATOM 931 N N . ALA A 1 123 ? -8.013 -0.439 16.700 1.00 93.19 123 ALA A N 1
ATOM 932 C CA . ALA A 1 123 ? -7.839 0.961 17.106 1.00 93.19 123 ALA A CA 1
ATOM 933 C C . ALA A 1 123 ? -6.645 1.661 16.413 1.00 93.19 123 ALA A C 1
ATOM 935 O O . ALA A 1 123 ? -5.977 2.527 16.983 1.00 93.19 123 ALA A O 1
ATOM 936 N N . SER A 1 124 ? -6.391 1.290 15.157 1.00 93.25 124 SER A N 1
ATOM 937 C CA . SER A 1 124 ? -5.275 1.775 14.353 1.00 93.25 124 SER A CA 1
ATOM 938 C C . SER A 1 124 ? -5.405 3.264 14.053 1.00 93.25 124 SER A C 1
ATOM 940 O O . SER A 1 124 ? -6.488 3.765 13.735 1.00 93.25 124 SER A O 1
ATOM 942 N N . GLN A 1 125 ? -4.278 3.972 14.121 1.00 94.62 125 GLN A N 1
ATOM 943 C CA . GLN A 1 125 ? -4.189 5.382 13.747 1.00 94.62 125 GLN A CA 1
ATOM 944 C C . GLN A 1 125 ? -4.165 5.523 12.223 1.00 94.62 125 GLN A C 1
ATOM 946 O O . GLN A 1 125 ? -3.444 4.796 11.536 1.00 94.62 125 GLN A O 1
ATOM 951 N N . LEU A 1 126 ? -4.938 6.464 11.681 1.00 93.94 126 LEU A N 1
ATOM 952 C CA . LEU A 1 126 ? -4.961 6.714 10.241 1.00 93.94 126 LEU A CA 1
ATOM 953 C C . LEU A 1 126 ? -3.820 7.655 9.833 1.00 93.94 126 LEU A C 1
ATOM 955 O O . LEU A 1 126 ? -3.702 8.742 10.402 1.00 93.94 126 LEU A O 1
ATOM 959 N N . PRO A 1 127 ? -2.997 7.283 8.837 1.00 93.88 127 PRO A N 1
ATOM 960 C CA . PRO A 1 127 ? -1.996 8.190 8.293 1.00 93.88 127 PRO A CA 1
ATOM 961 C C . PRO A 1 127 ? -2.655 9.293 7.455 1.00 93.88 127 PRO A C 1
ATOM 963 O O . PRO A 1 127 ? -3.756 9.125 6.921 1.00 93.88 127 PRO A O 1
ATOM 966 N N . SER A 1 128 ? -1.949 10.409 7.271 1.00 94.56 128 SER A N 1
ATOM 967 C CA . SER A 1 128 ? -2.343 11.430 6.301 1.00 94.56 128 SER A CA 1
ATOM 968 C C . SER A 1 128 ? -1.727 11.140 4.930 1.00 94.56 128 SER A C 1
ATOM 970 O O . SER A 1 128 ? -0.679 10.508 4.806 1.00 94.56 128 SER A O 1
ATOM 972 N N . TRP A 1 129 ? -2.330 11.663 3.862 1.00 95.25 129 TRP A N 1
ATOM 973 C CA . TRP A 1 129 ? -1.757 11.540 2.515 1.00 95.25 129 TRP A CA 1
ATOM 974 C C . TRP A 1 129 ? -0.381 12.210 2.371 1.00 95.25 129 TRP A C 1
ATOM 976 O O . TRP A 1 129 ? 0.383 11.837 1.479 1.00 95.25 129 TRP A O 1
ATOM 986 N N . GLN A 1 130 ? -0.065 13.202 3.213 1.00 94.69 130 GLN A N 1
ATOM 987 C CA . GLN A 1 130 ? 1.246 13.858 3.202 1.00 94.69 130 GLN A CA 1
ATOM 988 C C . GLN A 1 130 ? 2.319 13.024 3.907 1.00 94.69 130 GLN A C 1
ATOM 990 O O . GLN A 1 130 ? 3.479 13.117 3.526 1.00 94.69 130 GLN A O 1
ATOM 995 N N . SER A 1 131 ? 1.950 12.206 4.899 1.00 94.38 131 SER A N 1
ATOM 996 C CA . SER A 1 131 ? 2.910 11.350 5.605 1.00 94.38 131 SER A CA 1
ATOM 997 C C . SER A 1 131 ? 3.295 10.095 4.817 1.00 94.38 131 SER A C 1
ATOM 999 O O . SER A 1 131 ? 4.262 9.429 5.172 1.00 94.38 131 SER A O 1
ATOM 1001 N N . LEU A 1 132 ? 2.539 9.745 3.771 1.00 95.38 132 LEU A N 1
ATOM 1002 C CA . LEU A 1 132 ? 2.821 8.578 2.937 1.00 95.38 132 LEU A CA 1
ATOM 1003 C C . LEU A 1 132 ? 3.931 8.854 1.916 1.00 95.38 132 LEU A C 1
ATOM 1005 O O . LEU A 1 132 ? 3.917 9.866 1.208 1.00 95.38 132 LEU A O 1
ATOM 1009 N N . THR A 1 133 ? 4.855 7.898 1.820 1.00 93.38 133 THR A N 1
ATOM 1010 C CA . THR A 1 133 ? 6.011 7.924 0.921 1.00 93.38 133 THR A CA 1
ATOM 1011 C C . THR A 1 133 ? 5.595 7.772 -0.541 1.00 93.38 133 THR A C 1
ATOM 1013 O O . THR A 1 133 ? 4.770 6.920 -0.876 1.00 93.38 133 THR A O 1
ATOM 1016 N N . GLU A 1 134 ? 6.205 8.571 -1.416 1.00 92.75 134 GLU A N 1
ATOM 1017 C CA . GLU A 1 134 ? 6.065 8.414 -2.865 1.00 92.75 134 GLU A CA 1
ATOM 1018 C C . GLU A 1 134 ? 6.820 7.159 -3.344 1.00 92.75 134 GLU A C 1
ATOM 1020 O O . GLU A 1 134 ? 7.951 6.919 -2.905 1.00 92.75 134 GLU A O 1
ATOM 1025 N N . PRO A 1 135 ? 6.239 6.342 -4.236 1.00 93.19 135 PRO A N 1
ATOM 1026 C CA . PRO A 1 135 ? 6.989 5.281 -4.897 1.00 93.19 135 PRO A CA 1
ATOM 1027 C C . PRO A 1 135 ? 8.006 5.848 -5.897 1.00 93.19 135 PRO A C 1
ATOM 1029 O O . PR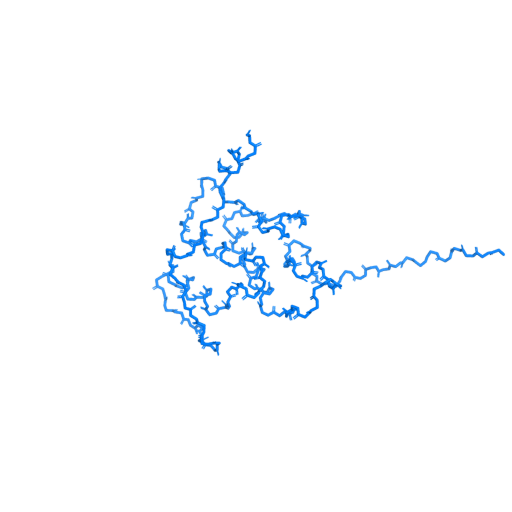O A 1 135 ? 7.901 6.988 -6.348 1.00 93.19 135 PRO A O 1
ATOM 1032 N N . LEU A 1 136 ? 8.985 5.021 -6.272 1.00 91.81 136 LEU A N 1
ATOM 1033 C CA . LEU A 1 136 ? 9.913 5.355 -7.350 1.00 91.81 136 LEU A CA 1
ATOM 1034 C C . LEU A 1 136 ? 9.179 5.353 -8.694 1.00 91.81 136 LEU A C 1
ATOM 1036 O O . LEU A 1 136 ? 8.275 4.542 -8.910 1.00 91.81 136 LEU A O 1
ATOM 1040 N N . THR A 1 137 ? 9.613 6.216 -9.607 1.00 90.44 137 THR A N 1
ATOM 1041 C CA . THR A 1 137 ? 9.200 6.171 -11.014 1.00 90.44 137 THR A CA 1
ATOM 1042 C C . THR A 1 137 ? 10.349 5.688 -11.895 1.00 90.44 137 THR A C 1
ATOM 1044 O O . THR A 1 137 ? 11.506 5.667 -11.460 1.00 90.44 137 THR A O 1
ATOM 1047 N N . GLU A 1 138 ? 10.048 5.292 -13.129 1.00 85.69 138 GLU A N 1
ATOM 1048 C CA . GLU A 1 138 ? 11.044 4.808 -14.097 1.00 85.69 138 GLU A CA 1
ATOM 1049 C C . GLU A 1 138 ? 12.150 5.846 -14.347 1.00 85.69 138 GLU A C 1
ATOM 1051 O O . GLU A 1 138 ? 13.338 5.529 -14.239 1.00 85.69 138 GLU A O 1
ATOM 1056 N N . SER A 1 139 ? 11.777 7.110 -14.566 1.00 81.88 139 SER A N 1
ATOM 1057 C CA . SER A 1 139 ? 12.723 8.220 -14.729 1.00 81.88 139 SER A CA 1
ATOM 1058 C C . SER A 1 139 ? 13.640 8.415 -13.523 1.00 81.88 139 SER A C 1
ATOM 1060 O O . SER A 1 139 ? 14.808 8.772 -13.686 1.00 81.88 139 SER A O 1
ATOM 1062 N N . VAL A 1 140 ? 13.132 8.215 -12.303 1.00 81.50 140 VAL A N 1
ATOM 1063 C CA . VAL A 1 140 ? 13.940 8.357 -11.082 1.00 81.50 140 VAL A CA 1
ATOM 1064 C C . VAL A 1 140 ? 14.916 7.195 -10.952 1.00 81.50 140 VAL A C 1
ATOM 1066 O O . VAL A 1 140 ? 16.080 7.426 -10.632 1.00 81.50 140 VAL A O 1
ATOM 1069 N N . LEU A 1 141 ? 14.477 5.967 -11.241 1.00 78.69 141 LEU A N 1
ATOM 1070 C CA . LEU A 1 141 ? 15.338 4.788 -11.174 1.00 78.69 141 LEU A CA 1
ATOM 1071 C C . LEU A 1 141 ? 16.542 4.925 -12.115 1.00 78.69 141 LEU A C 1
ATOM 1073 O O . LEU A 1 141 ? 17.671 4.721 -11.679 1.00 78.69 141 LEU A O 1
ATOM 1077 N N . LEU A 1 142 ? 16.310 5.356 -13.360 1.00 75.31 142 LEU A N 1
ATOM 1078 C CA . LEU A 1 142 ? 17.373 5.547 -14.351 1.00 75.31 142 LEU A CA 1
ATOM 1079 C C . LEU A 1 142 ? 18.439 6.550 -13.892 1.00 75.31 142 LEU A C 1
ATOM 1081 O O . LEU A 1 142 ? 19.620 6.315 -14.117 1.00 75.31 142 LEU A O 1
ATOM 1085 N N . ARG A 1 143 ? 18.042 7.631 -13.205 1.00 76.00 143 ARG A N 1
ATOM 1086 C CA . ARG A 1 143 ? 18.971 8.653 -12.686 1.00 76.00 143 ARG A CA 1
ATOM 1087 C C . ARG A 1 143 ? 19.830 8.168 -11.522 1.00 76.00 143 ARG A C 1
ATOM 1089 O O . ARG A 1 143 ? 20.908 8.707 -11.324 1.00 76.00 143 ARG A O 1
ATOM 1096 N N . VAL A 1 144 ? 19.343 7.213 -10.729 1.00 69.56 144 VAL A N 1
ATOM 1097 C CA . VAL A 1 144 ? 20.060 6.685 -9.552 1.00 69.56 144 VAL A CA 1
ATOM 1098 C C . VAL A 1 144 ? 21.075 5.604 -9.947 1.00 69.56 144 VAL A C 1
ATOM 1100 O O . VAL A 1 144 ? 22.002 5.325 -9.193 1.00 69.56 144 VAL A O 1
ATOM 1103 N N . THR A 1 145 ? 20.914 4.996 -11.125 1.00 65.69 145 THR A N 1
ATOM 1104 C CA . THR A 1 145 ? 21.782 3.917 -11.629 1.00 65.69 145 THR A CA 1
ATOM 1105 C C . THR A 1 145 ? 22.911 4.373 -12.563 1.00 65.69 145 THR A C 1
ATOM 1107 O O . THR A 1 145 ? 23.706 3.536 -12.986 1.00 65.69 145 THR A O 1
ATOM 1110 N N . THR A 1 146 ? 22.977 5.665 -12.892 1.00 52.19 146 THR A N 1
ATOM 1111 C CA . THR A 1 146 ? 24.056 6.325 -13.663 1.00 52.19 146 THR A CA 1
ATOM 1112 C C . THR A 1 146 ? 24.900 7.202 -12.764 1.00 52.19 146 THR A C 1
ATOM 1114 O O . THR A 1 146 ? 26.133 7.209 -12.962 1.00 52.19 146 THR A O 1
#

Radius of gyration: 18.53 Å; Cα contacts (8 Å, |Δi|>4): 151; chains: 1; bounding box: 45×65×35 Å

Nearest PDB structures (foldseek):
  5te0-assembly1_A  TM=9.697E-01  e=1.999E-12  Homo sapiens
  4wsq-assembly2_B  TM=9.703E-01  e=1.815E-11  Homo sapiens
  5ikw-assembly1_A  TM=9.695E-01  e=5.471E-11  Homo sapiens
  4w9x-assembly1_A  TM=9.186E-01  e=4.899E-11  Homo sapiens
  7lvi-assembly2_B  TM=9.705E-01  e=3.195E-10  Mus musculus

Organism: Schistocephalus solidus (NCBI:txid70667)

Solvent-accessible surface area (backbone atoms only — not comparable to full-atom values): 9104 Å² total; per-residue (Å²): 135,84,86,81,84,77,72,78,73,78,76,74,73,79,91,66,69,77,72,52,60,37,50,71,74,76,45,86,84,80,57,93,79,70,76,90,49,73,47,45,56,33,29,33,48,20,42,49,56,42,25,75,74,67,78,43,60,61,41,53,86,42,64,67,32,42,62,69,45,53,47,65,44,64,82,81,59,92,67,56,70,66,59,49,24,51,35,42,47,29,43,38,60,55,58,90,75,26,52,54,70,44,50,50,42,44,53,56,24,53,77,70,75,42,82,55,88,65,68,66,85,80,72,70,80,76,81,53,84,83,78,52,61,79,62,47,32,50,70,55,53,57,64,74,76,108

Foldseek 3Di:
DDDDPPPPPPPPPPDDDLLLAALCNVPVDPDPDDDPDQLSVLSSVLQVLCCVQPVAGQQHNPSVCRQVLAGADEPPRPDDQLSQLLSSLSSDNPSVSRDGPQLSQCSVCVVVVHDRPDDPPVVDDHDDSVPGDGHHHPVRVVVVVD

InterPro domains:
  IPR000719 Protein kinase domain [PF00069] (12-105)
  IPR000719 Protein kinase domain [PS50011] (1-119)
  IPR011009 Protein kinase-like domain superfamily [SSF56112] (12-131)

pLDDT: mean 80.55, std 20.27, range [34.78, 98.12]